Protein AF-R1D9F2-F1 (afdb_monomer)

Mean predicted aligned error: 11.92 Å

Foldseek 3Di:
DDDDPDPPPPPPPPPPPDVDPDCLLPLVSCLVVVCPCPPPCNCVPPNNVVSNVVNVVVSVVVVVVD

Solvent-accessible surface area (backbone atoms only — not comparable to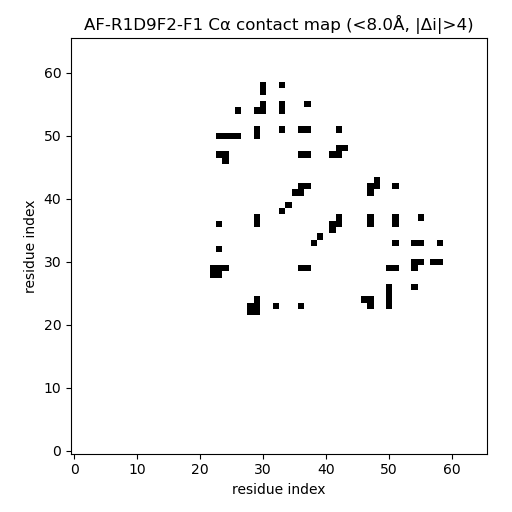 full-atom values): 4180 Å² total; per-residue (Å²): 133,89,83,81,84,73,82,75,78,75,74,77,78,77,77,76,81,66,89,65,77,66,58,46,61,40,62,71,51,22,49,76,40,33,70,73,36,33,36,98,60,26,33,72,42,86,82,24,44,63,45,34,65,63,34,46,61,57,51,51,55,59,56,78,75,106

pLDDT: mean 81.36, std 18.21, range [44.53, 97.19]

Structure (mmCIF, N/CA/C/O backbone):
data_AF-R1D9F2-F1
#
_entry.id   AF-R1D9F2-F1
#
loop_
_atom_site.group_PDB
_atom_site.id
_atom_site.type_symbol
_atom_site.label_atom_id
_atom_site.label_alt_id
_atom_site.label_comp_id
_atom_site.label_asym_id
_atom_site.label_entity_id
_atom_site.label_seq_id
_atom_site.pdbx_PDB_ins_code
_atom_site.Cartn_x
_atom_site.Cartn_y
_atom_site.Cartn_z
_atom_site.occupancy
_atom_site.B_iso_or_equiv
_atom_site.auth_seq_id
_atom_site.aut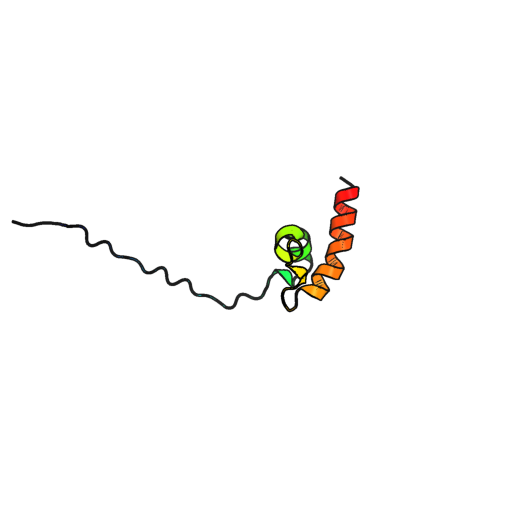h_comp_id
_atom_site.auth_asym_id
_atom_site.auth_atom_id
_atom_site.pdbx_PDB_model_num
ATOM 1 N N . MET A 1 1 ? 60.054 20.709 4.765 1.00 44.53 1 MET A N 1
ATOM 2 C CA . MET A 1 1 ? 59.650 19.961 5.977 1.00 44.53 1 MET A CA 1
ATOM 3 C C . MET A 1 1 ? 58.128 19.955 5.985 1.00 44.53 1 MET A C 1
ATOM 5 O O . MET A 1 1 ? 57.548 21.023 6.035 1.00 44.53 1 MET A O 1
ATOM 9 N N . ARG A 1 2 ? 57.490 18.853 5.562 1.00 54.81 2 ARG A N 1
ATOM 10 C CA . ARG A 1 2 ? 56.941 17.837 6.486 1.00 54.81 2 ARG A CA 1
ATOM 11 C C . ARG A 1 2 ? 55.963 18.533 7.452 1.00 54.81 2 ARG A C 1
ATOM 13 O O . ARG A 1 2 ? 56.424 19.266 8.306 1.00 54.81 2 ARG A O 1
ATOM 20 N N . LEU A 1 3 ? 54.646 18.385 7.357 1.00 53.59 3 LEU A N 1
ATOM 21 C CA . LEU A 1 3 ? 53.905 17.126 7.376 1.00 53.59 3 LEU A CA 1
ATOM 22 C C . LEU A 1 3 ? 52.390 17.426 7.296 1.00 53.59 3 LEU A C 1
ATOM 24 O O . LEU A 1 3 ? 51.950 18.459 7.786 1.00 53.59 3 LEU A O 1
ATOM 28 N N . LEU A 1 4 ? 51.626 16.443 6.805 1.00 56.94 4 LEU A N 1
ATOM 29 C CA . LEU A 1 4 ? 50.210 16.191 7.131 1.00 56.94 4 LEU A CA 1
ATOM 30 C C . LEU A 1 4 ? 49.141 17.039 6.415 1.00 56.94 4 LEU A C 1
ATOM 32 O O . LEU A 1 4 ? 48.214 17.552 7.035 1.00 56.94 4 LEU A O 1
ATOM 36 N N . SER A 1 5 ? 49.163 17.059 5.080 1.00 55.06 5 SER A N 1
ATOM 37 C CA . SER A 1 5 ? 47.922 17.235 4.312 1.00 55.06 5 SER A CA 1
ATOM 38 C C . SER A 1 5 ? 47.123 15.933 4.360 1.00 55.06 5 SER A C 1
ATOM 40 O O . SER A 1 5 ? 47.322 15.030 3.555 1.00 55.06 5 SER A O 1
ATOM 42 N N . VAL A 1 6 ? 46.307 15.843 5.409 1.00 58.19 6 VAL A N 1
ATOM 43 C CA . VAL A 1 6 ? 45.053 15.093 5.555 1.00 58.19 6 VAL A CA 1
ATOM 44 C C . VAL A 1 6 ? 44.764 14.133 4.394 1.00 58.19 6 VAL A C 1
ATOM 46 O O . VAL A 1 6 ? 44.097 14.479 3.419 1.00 58.19 6 VAL A O 1
ATOM 49 N N . LEU A 1 7 ? 45.246 12.895 4.530 1.00 55.19 7 LEU A N 1
ATOM 50 C CA . LEU A 1 7 ? 44.725 11.758 3.781 1.00 55.19 7 LEU A CA 1
ATOM 51 C C . LEU A 1 7 ? 43.284 11.531 4.266 1.00 55.19 7 LEU A C 1
ATOM 53 O O . LEU A 1 7 ? 43.039 10.823 5.240 1.00 55.19 7 LEU A O 1
ATOM 57 N N . LEU A 1 8 ? 42.333 12.204 3.618 1.00 60.94 8 LEU A N 1
ATOM 58 C CA . LEU A 1 8 ? 40.915 11.880 3.688 1.00 60.94 8 LEU A CA 1
ATOM 59 C C . LEU A 1 8 ? 40.755 10.464 3.127 1.00 60.94 8 LEU A C 1
ATOM 61 O O . LEU A 1 8 ? 40.664 10.266 1.917 1.00 60.94 8 LEU A O 1
ATOM 65 N N . LEU A 1 9 ? 40.773 9.470 4.019 1.00 57.31 9 LEU A N 1
ATOM 66 C CA . LEU A 1 9 ? 40.252 8.142 3.734 1.00 57.31 9 LEU A CA 1
ATOM 67 C C . LEU A 1 9 ? 38.766 8.310 3.418 1.00 57.31 9 LEU A C 1
ATOM 69 O O . LEU A 1 9 ? 37.914 8.310 4.3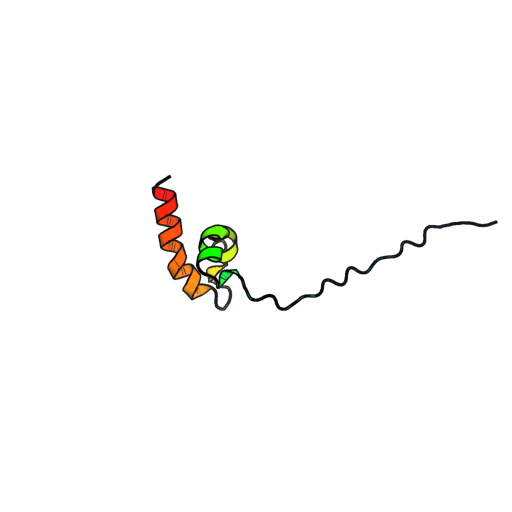06 1.00 57.31 9 LEU A O 1
ATOM 73 N N . SER A 1 10 ? 38.465 8.469 2.134 1.00 61.69 10 SER A N 1
ATOM 74 C CA . SER A 1 10 ? 37.134 8.279 1.588 1.00 61.69 10 SER A CA 1
ATOM 75 C C . SER A 1 10 ? 36.773 6.812 1.799 1.00 61.69 10 SER A C 1
ATOM 77 O O . SER A 1 10 ? 37.035 5.970 0.940 1.00 61.69 10 SER A O 1
ATOM 79 N N . LEU A 1 11 ? 36.217 6.491 2.973 1.00 62.00 11 LEU A N 1
ATOM 80 C CA . LEU A 1 11 ? 35.463 5.264 3.186 1.00 62.00 11 LEU A CA 1
ATOM 81 C C . LEU A 1 11 ? 34.318 5.300 2.174 1.00 62.00 11 LEU A C 1
ATOM 83 O O . LEU A 1 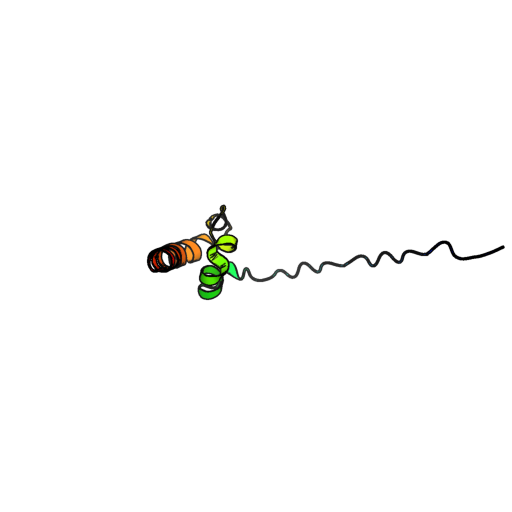11 ? 33.271 5.907 2.404 1.00 62.00 11 LEU A O 1
ATOM 87 N N . ALA A 1 12 ? 34.561 4.693 1.012 1.00 59.50 12 ALA A N 1
ATOM 88 C CA . ALA A 1 12 ? 33.533 4.366 0.053 1.00 59.50 12 ALA A CA 1
ATOM 89 C C . ALA A 1 12 ? 32.509 3.531 0.817 1.00 59.50 12 ALA A C 1
ATOM 91 O O . ALA A 1 12 ? 32.756 2.384 1.189 1.00 59.50 12 ALA A O 1
ATOM 92 N N . THR A 1 13 ? 31.391 4.173 1.143 1.00 65.31 13 THR A N 1
ATOM 93 C CA . THR A 1 13 ? 30.267 3.527 1.797 1.00 65.31 13 THR A CA 1
ATOM 94 C C . THR A 1 13 ? 29.710 2.568 0.761 1.00 65.31 13 THR A C 1
ATOM 96 O O . THR A 1 13 ? 28.992 2.971 -0.152 1.00 65.31 13 THR A O 1
ATOM 99 N N . LEU A 1 14 ? 30.124 1.305 0.850 1.00 56.66 14 LEU A N 1
ATOM 100 C CA . LEU A 1 14 ? 29.572 0.226 0.055 1.00 56.66 14 LEU A CA 1
ATOM 101 C C . LEU A 1 14 ? 28.137 0.024 0.545 1.00 56.66 14 LEU A C 1
ATOM 103 O O . LEU A 1 14 ? 27.883 -0.722 1.489 1.00 56.66 14 LEU A O 1
ATOM 107 N N . SER A 1 15 ? 27.197 0.763 -0.046 1.00 56.38 15 SER A N 1
ATOM 108 C CA . SER A 1 15 ? 25.775 0.506 0.136 1.00 56.38 15 SER A CA 1
ATOM 109 C C . SER A 1 15 ? 25.487 -0.816 -0.562 1.00 56.38 15 SER A C 1
ATOM 111 O O . SER A 1 15 ? 25.276 -0.877 -1.773 1.00 56.38 15 SER A O 1
ATOM 113 N N . ALA A 1 16 ? 25.592 -1.900 0.206 1.00 51.38 16 ALA A N 1
ATOM 114 C CA . ALA A 1 16 ? 25.112 -3.204 -0.190 1.00 51.38 16 ALA A CA 1
ATOM 115 C C . ALA A 1 16 ? 23.605 -3.066 -0.419 1.00 51.38 16 ALA A C 1
ATOM 117 O O . ALA A 1 16 ? 22.814 -3.078 0.524 1.00 51.38 16 ALA A O 1
ATOM 118 N N . GLY A 1 17 ? 23.221 -2.893 -1.683 1.00 50.44 17 GLY A N 1
ATOM 119 C CA . GLY A 1 17 ? 21.861 -3.094 -2.153 1.00 50.44 17 GLY A CA 1
ATOM 120 C C . GLY A 1 17 ? 21.512 -4.566 -1.986 1.00 50.44 17 GLY A C 1
ATOM 121 O O . GLY A 1 17 ? 21.515 -5.327 -2.948 1.00 50.44 17 GLY A O 1
ATOM 122 N N . ALA A 1 18 ? 21.266 -4.985 -0.746 1.00 47.59 18 ALA A N 1
ATOM 123 C CA . ALA A 1 18 ? 20.578 -6.225 -0.473 1.00 47.59 18 ALA A CA 1
ATOM 124 C C . ALA A 1 18 ? 19.206 -6.086 -1.129 1.00 47.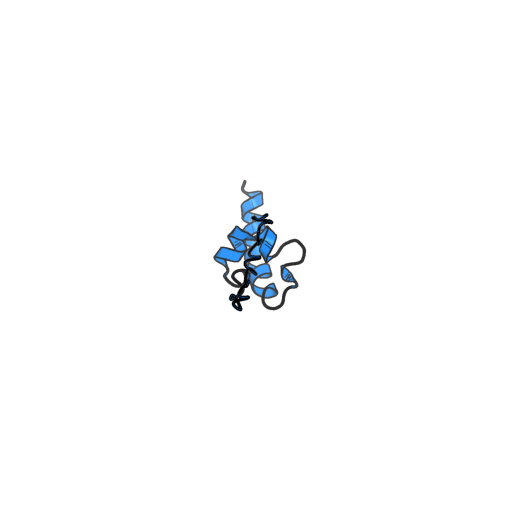59 18 ALA A C 1
ATOM 126 O O . ALA A 1 18 ? 18.473 -5.144 -0.816 1.00 47.59 18 ALA A O 1
ATOM 127 N N . GLY A 1 19 ? 18.894 -6.985 -2.066 1.00 55.09 19 GLY A N 1
ATOM 128 C CA . GLY A 1 19 ? 17.558 -7.156 -2.625 1.00 55.09 19 GLY A CA 1
ATOM 129 C C . GLY A 1 19 ? 16.591 -7.422 -1.481 1.00 55.09 19 GLY A C 1
ATOM 130 O O . GLY A 1 19 ? 16.383 -8.557 -1.067 1.00 55.09 19 GLY A O 1
ATOM 131 N N . THR A 1 20 ? 16.10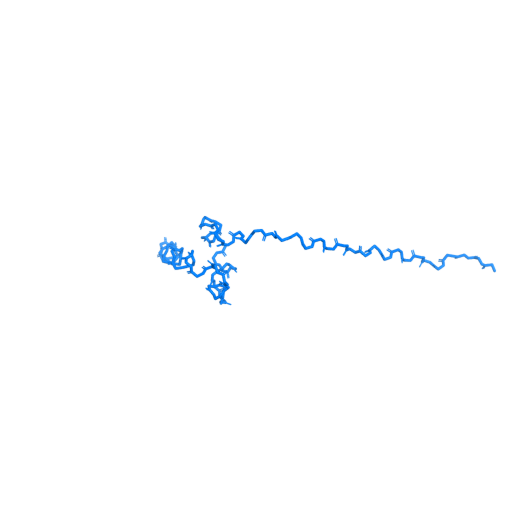2 -6.342 -0.887 1.00 59.41 20 THR A N 1
ATOM 132 C CA . THR A 1 20 ? 15.300 -6.378 0.322 1.00 59.41 20 THR A CA 1
ATOM 133 C C . THR A 1 20 ? 13.893 -6.654 -0.148 1.00 59.41 20 THR A C 1
ATOM 135 O O . THR A 1 20 ? 13.355 -5.889 -0.949 1.00 59.41 20 THR A O 1
ATOM 138 N N . ALA A 1 21 ? 13.331 -7.774 0.307 1.00 82.62 21 ALA A N 1
ATOM 139 C CA . ALA A 1 21 ? 11.936 -8.099 0.072 1.00 82.62 21 ALA A CA 1
ATOM 140 C C . ALA A 1 21 ? 11.079 -6.865 0.372 1.00 82.62 21 ALA A C 1
ATOM 142 O O . ALA A 1 21 ? 11.242 -6.215 1.410 1.00 82.62 21 ALA A O 1
ATOM 143 N N . ASP A 1 22 ? 10.216 -6.512 -0.573 1.00 91.06 22 ASP A N 1
ATOM 144 C CA . ASP A 1 22 ? 9.400 -5.318 -0.472 1.00 91.06 22 ASP A CA 1
ATOM 145 C C . ASP A 1 22 ? 8.401 -5.460 0.683 1.00 91.06 22 ASP A C 1
ATOM 147 O O . ASP A 1 22 ? 7.356 -6.092 0.550 1.00 91.06 22 ASP A O 1
ATOM 151 N N . GLN A 1 23 ? 8.720 -4.858 1.831 1.00 94.56 23 GLN A N 1
ATOM 152 C CA . GLN A 1 23 ? 7.894 -4.921 3.042 1.00 94.56 23 GLN A CA 1
ATOM 153 C C . GLN A 1 23 ? 6.492 -4.343 2.826 1.00 94.56 23 GLN A C 1
ATOM 155 O O . GLN A 1 23 ? 5.579 -4.643 3.589 1.00 94.56 23 GLN A O 1
ATOM 160 N N . CYS A 1 24 ? 6.284 -3.537 1.779 1.00 95.19 24 CYS A N 1
ATOM 161 C CA . CYS A 1 24 ? 4.956 -3.059 1.422 1.00 95.19 24 CYS A CA 1
ATOM 162 C C . CYS A 1 24 ? 4.032 -4.159 0.890 1.00 95.19 24 CYS A C 1
ATOM 164 O O . CYS A 1 24 ? 2.840 -3.895 0.766 1.00 95.19 24 CYS A O 1
ATOM 166 N N . LEU A 1 25 ? 4.542 -5.358 0.596 1.00 95.44 25 LEU A N 1
ATOM 167 C CA . LEU A 1 25 ? 3.729 -6.538 0.292 1.00 95.44 25 LEU A CA 1
ATOM 168 C C . LEU A 1 25 ? 3.111 -7.158 1.555 1.00 95.44 25 LEU A C 1
ATOM 170 O O . LEU A 1 25 ? 2.088 -7.833 1.463 1.00 95.44 25 LEU A O 1
ATOM 174 N N . GLU A 1 26 ? 3.658 -6.865 2.737 1.00 95.62 26 GLU A N 1
ATOM 175 C CA . GLU A 1 26 ? 3.108 -7.315 4.014 1.00 95.62 26 GLU A CA 1
ATOM 176 C C . GLU A 1 26 ? 1.935 -6.424 4.441 1.00 95.62 26 GLU A C 1
ATOM 178 O O . GLU A 1 26 ? 2.071 -5.213 4.639 1.00 95.62 26 GLU A O 1
ATOM 183 N N . HIS A 1 27 ? 0.764 -7.028 4.634 1.00 95.06 27 HIS A N 1
ATOM 184 C CA . HIS A 1 27 ? -0.497 -6.310 4.839 1.00 95.06 27 HIS A CA 1
ATOM 185 C C . HIS A 1 27 ? -0.471 -5.349 6.047 1.00 95.06 27 HIS A C 1
ATOM 187 O O . HIS A 1 27 ? -0.877 -4.187 5.943 1.00 95.06 27 HIS A O 1
ATOM 193 N N . ASP A 1 28 ? 0.040 -5.793 7.197 1.00 94.75 28 ASP A N 1
ATOM 194 C CA . ASP A 1 28 ? 0.105 -4.958 8.404 1.00 94.75 28 ASP A CA 1
ATOM 195 C C . ASP A 1 28 ? 1.113 -3.816 8.278 1.00 94.75 28 ASP A C 1
ATOM 197 O O . ASP A 1 28 ? 0.878 -2.711 8.785 1.00 94.75 28 ASP A O 1
ATOM 201 N N . TYR A 1 29 ? 2.218 -4.061 7.574 1.00 95.69 29 TYR A N 1
ATOM 202 C CA . TYR A 1 29 ? 3.214 -3.037 7.296 1.00 95.69 29 TYR A CA 1
ATOM 203 C C . TYR A 1 29 ? 2.651 -1.985 6.338 1.00 95.69 29 TYR A C 1
ATOM 205 O O . TYR A 1 29 ? 2.720 -0.791 6.632 1.00 95.69 29 TYR A O 1
ATOM 213 N N . ALA A 1 30 ? 2.010 -2.411 5.246 1.00 96.19 30 ALA A N 1
ATOM 214 C CA . ALA A 1 30 ? 1.366 -1.528 4.279 1.00 96.19 30 ALA A CA 1
ATOM 215 C C . ALA A 1 30 ? 0.249 -0.683 4.909 1.00 96.19 30 ALA A C 1
ATOM 217 O O . ALA A 1 30 ? 0.081 0.485 4.561 1.00 96.19 30 ALA A O 1
ATOM 218 N N . MET A 1 31 ? -0.498 -1.229 5.873 1.00 95.56 31 MET A N 1
ATOM 219 C CA . MET A 1 31 ? -1.543 -0.486 6.580 1.00 95.56 31 MET A CA 1
ATOM 220 C C . MET A 1 31 ? -0.966 0.618 7.479 1.00 95.56 31 MET A C 1
ATOM 222 O O . MET A 1 31 ? -1.492 1.733 7.499 1.00 95.56 31 MET A O 1
ATOM 226 N N . LYS A 1 32 ? 0.119 0.327 8.212 1.00 95.75 32 LYS A N 1
ATOM 227 C CA . LYS A 1 32 ? 0.809 1.302 9.079 1.00 95.75 32 LYS A CA 1
ATOM 228 C C . LYS A 1 32 ? 1.549 2.366 8.262 1.00 95.75 32 LYS A C 1
ATOM 230 O O . LYS A 1 32 ? 1.506 3.540 8.619 1.00 95.75 32 LYS A O 1
ATOM 235 N N . ASN A 1 33 ? 2.140 1.967 7.137 1.00 96.75 33 ASN A N 1
ATOM 236 C CA . ASN A 1 33 ? 2.963 2.808 6.263 1.00 96.75 33 ASN A CA 1
ATOM 237 C C . ASN A 1 33 ? 2.248 3.180 4.953 1.00 96.75 33 ASN A C 1
ATOM 239 O O . ASN A 1 3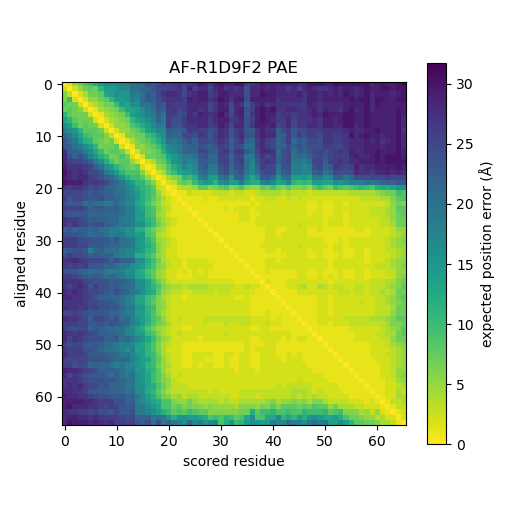3 ? 2.873 3.374 3.913 1.00 96.75 33 ASN A O 1
ATOM 243 N N . TYR A 1 34 ? 0.918 3.307 4.983 1.00 95.25 34 TYR A N 1
ATOM 244 C CA . TYR A 1 34 ? 0.093 3.485 3.781 1.00 95.25 34 TYR A CA 1
ATOM 245 C C . TYR A 1 34 ? 0.518 4.662 2.891 1.00 95.25 34 TYR A C 1
ATOM 247 O O . TYR A 1 34 ? 0.437 4.581 1.663 1.00 95.25 34 TYR A O 1
ATOM 255 N N . LYS A 1 35 ? 0.977 5.765 3.502 1.00 94.94 35 LYS A N 1
ATOM 256 C CA . LYS A 1 35 ? 1.442 6.956 2.772 1.00 94.94 35 LYS A CA 1
ATOM 257 C C . LYS A 1 35 ? 2.646 6.666 1.872 1.00 94.94 35 LYS A C 1
ATOM 259 O O . LYS A 1 35 ? 2.742 7.286 0.816 1.00 94.94 35 LYS A O 1
ATOM 264 N N . ASP A 1 36 ? 3.505 5.743 2.282 1.00 93.94 36 ASP A N 1
ATOM 265 C CA . ASP A 1 36 ? 4.761 5.432 1.599 1.00 93.94 36 ASP A CA 1
ATOM 266 C C . ASP A 1 36 ? 4.626 4.169 0.738 1.00 93.94 36 ASP A C 1
ATOM 268 O O . ASP A 1 36 ? 5.204 4.085 -0.344 1.00 93.94 36 ASP A O 1
ATOM 272 N N . CYS A 1 37 ? 3.791 3.216 1.164 1.00 96.00 37 CYS A N 1
ATOM 273 C CA . CYS A 1 37 ? 3.552 1.981 0.421 1.00 96.00 37 CYS A CA 1
ATOM 274 C C . CYS A 1 37 ? 2.556 2.135 -0.734 1.00 96.00 37 CYS A C 1
ATOM 276 O O . CYS A 1 37 ? 2.791 1.587 -1.809 1.00 96.00 37 CYS A O 1
ATOM 278 N N . CYS A 1 38 ? 1.456 2.872 -0.537 1.00 96.12 38 CYS A N 1
ATOM 279 C CA . CYS A 1 38 ? 0.309 2.849 -1.452 1.00 96.12 38 CYS A CA 1
ATOM 280 C C . CYS A 1 38 ? -0.091 4.221 -2.000 1.00 96.12 38 CYS A C 1
ATOM 282 O O . CYS A 1 38 ? -0.524 4.323 -3.153 1.00 96.12 38 CYS A O 1
ATOM 284 N N . ALA A 1 39 ? 0.049 5.287 -1.206 1.00 94.81 39 ALA A N 1
ATOM 285 C CA . ALA A 1 39 ? -0.228 6.642 -1.673 1.00 94.81 39 ALA A CA 1
ATOM 286 C C . ALA A 1 39 ? 0.860 7.144 -2.642 1.00 94.81 39 ALA A C 1
ATOM 288 O O . ALA A 1 39 ? 1.845 6.460 -2.908 1.00 94.81 39 ALA A O 1
ATOM 289 N N . LYS A 1 40 ? 0.662 8.337 -3.222 1.00 93.75 40 LYS A N 1
ATOM 290 C CA . LYS A 1 40 ? 1.621 8.990 -4.141 1.00 93.75 40 LYS A CA 1
ATOM 291 C C . LYS A 1 40 ? 2.086 8.111 -5.322 1.00 93.75 40 LYS A C 1
ATOM 293 O O . LYS A 1 40 ? 3.173 8.303 -5.846 1.00 93.75 40 LYS A O 1
ATOM 298 N N . GLY A 1 41 ? 1.256 7.160 -5.755 1.00 93.81 41 GLY A N 1
ATOM 299 C CA . GLY A 1 41 ? 1.584 6.237 -6.845 1.00 93.81 41 GLY A CA 1
ATOM 300 C C . GLY A 1 41 ? 2.230 4.920 -6.409 1.00 93.81 41 GLY A C 1
ATOM 301 O O . GLY A 1 41 ? 2.481 4.090 -7.274 1.00 93.81 41 GLY A O 1
ATOM 302 N N . GLY A 1 42 ? 2.421 4.677 -5.106 1.00 94.88 42 GLY A N 1
ATOM 303 C CA . GLY A 1 42 ? 2.969 3.419 -4.586 1.00 94.88 42 GLY A CA 1
ATOM 304 C C . GLY A 1 42 ? 2.183 2.174 -5.019 1.00 94.88 42 GLY A C 1
ATOM 305 O O . GLY A 1 42 ? 2.778 1.144 -5.311 1.00 94.88 42 GLY A O 1
ATOM 306 N N . TYR A 1 43 ? 0.863 2.289 -5.204 1.00 95.62 43 TYR A N 1
ATOM 307 C CA . TYR A 1 43 ? 0.025 1.207 -5.743 1.00 95.62 43 TYR A CA 1
ATOM 308 C C . TYR A 1 43 ? 0.378 0.766 -7.178 1.00 95.62 43 TYR A C 1
ATOM 310 O O . TYR A 1 43 ? -0.086 -0.285 -7.615 1.00 95.62 43 TYR A O 1
ATOM 318 N N . LYS A 1 44 ? 1.128 1.584 -7.931 1.00 96.31 44 LYS A N 1
ATOM 319 C CA . LYS A 1 44 ? 1.569 1.279 -9.301 1.00 96.31 44 LYS A CA 1
ATOM 320 C C . LYS A 1 44 ? 2.884 0.504 -9.336 1.00 96.31 44 LYS A C 1
ATOM 322 O O . LYS A 1 44 ? 3.279 0.059 -10.407 1.00 96.31 44 LYS A O 1
ATOM 327 N N . VAL A 1 45 ? 3.570 0.379 -8.200 1.00 94.75 45 VAL A N 1
ATOM 328 C CA . VAL A 1 45 ? 4.756 -0.470 -8.088 1.00 94.75 45 VAL A CA 1
ATOM 329 C C . VAL A 1 45 ? 4.318 -1.922 -8.266 1.00 94.75 45 VAL A C 1
ATOM 331 O O . VAL A 1 45 ? 3.289 -2.338 -7.725 1.00 94.75 45 VAL A O 1
ATOM 334 N N . GLU A 1 46 ? 5.084 -2.678 -9.05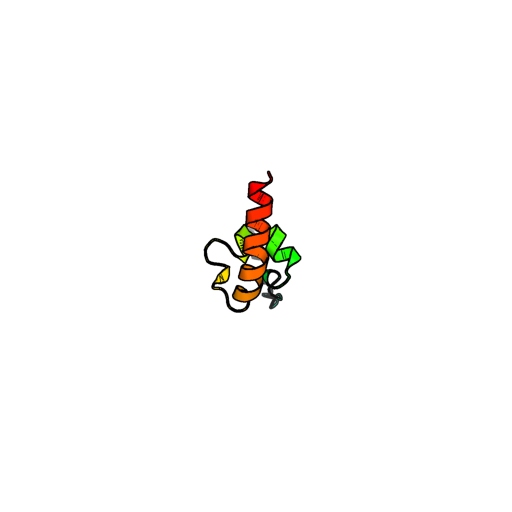0 1.00 93.31 46 GLU A N 1
ATOM 335 C CA . GLU A 1 46 ? 4.803 -4.084 -9.328 1.00 93.31 46 GLU A CA 1
ATOM 336 C C . GLU A 1 46 ? 4.643 -4.881 -8.020 1.00 93.31 46 GLU A C 1
ATOM 338 O O . GLU A 1 46 ? 5.356 -4.656 -7.045 1.00 93.31 46 GLU A O 1
ATOM 343 N N . GLY A 1 47 ? 3.634 -5.751 -7.958 1.00 92.88 47 GLY A N 1
ATOM 344 C CA . GLY A 1 47 ? 3.291 -6.526 -6.758 1.00 92.88 47 GLY A CA 1
ATOM 345 C C . GLY A 1 47 ? 2.470 -5.775 -5.697 1.00 92.88 47 GLY A C 1
ATOM 346 O O . GLY A 1 47 ? 1.621 -6.386 -5.047 1.00 92.88 47 GLY A O 1
ATOM 347 N N . ARG A 1 48 ? 2.608 -4.447 -5.558 1.00 95.25 48 ARG A N 1
ATOM 348 C CA . ARG A 1 48 ? 1.909 -3.678 -4.502 1.00 95.25 48 ARG A CA 1
ATOM 349 C C . ARG A 1 48 ? 0.420 -3.443 -4.760 1.00 95.25 48 ARG A C 1
ATOM 351 O O . ARG A 1 48 ? -0.328 -3.114 -3.841 1.00 95.25 48 ARG A O 1
ATOM 358 N N . GLY A 1 49 ? -0.042 -3.599 -6.000 1.00 96.12 49 GLY A N 1
ATOM 359 C CA . GLY A 1 49 ? -1.423 -3.282 -6.379 1.00 96.12 49 GLY A CA 1
ATOM 360 C C . GLY A 1 49 ? -2.482 -4.040 -5.567 1.00 96.12 49 GLY A C 1
ATOM 361 O O . GLY A 1 49 ? -3.478 -3.441 -5.159 1.00 96.12 49 GLY A O 1
ATOM 362 N N . THR A 1 50 ? -2.265 -5.333 -5.306 1.00 96.81 50 THR A N 1
ATOM 363 C CA . THR A 1 50 ? -3.213 -6.184 -4.563 1.00 96.81 50 THR A CA 1
ATOM 364 C C . THR A 1 50 ? -3.328 -5.744 -3.108 1.00 96.81 50 THR A C 1
ATOM 366 O O . THR A 1 50 ? -4.410 -5.355 -2.671 1.00 96.81 50 THR A O 1
ATOM 369 N N . VAL A 1 51 ? -2.205 -5.684 -2.387 1.00 97.06 51 VAL A N 1
ATOM 370 C CA . VAL A 1 51 ? -2.183 -5.261 -0.979 1.00 97.06 51 VAL A CA 1
ATOM 371 C C . VAL A 1 51 ? -2.732 -3.843 -0.807 1.00 97.06 51 VAL A C 1
ATOM 373 O O . VAL A 1 51 ? -3.539 -3.602 0.087 1.00 97.06 51 VAL A O 1
ATOM 376 N N . CYS A 1 52 ? -2.412 -2.909 -1.711 1.00 97.06 52 CYS A N 1
ATOM 377 C CA . CYS A 1 52 ? -2.923 -1.540 -1.641 1.00 97.06 52 CYS A CA 1
ATOM 378 C C . CYS A 1 52 ? -4.443 -1.437 -1.835 1.00 97.06 52 CYS A C 1
ATOM 380 O O . CYS A 1 52 ? -5.074 -0.590 -1.194 1.00 97.06 52 CYS A O 1
ATOM 382 N N . LYS A 1 53 ? -5.047 -2.304 -2.662 1.00 97.19 53 LYS A N 1
ATOM 383 C CA . LYS A 1 53 ? -6.512 -2.400 -2.792 1.00 97.19 53 LYS A CA 1
ATOM 384 C C . LYS A 1 53 ? -7.167 -2.912 -1.510 1.00 97.19 53 LYS A C 1
ATOM 386 O O . LYS A 1 53 ? -8.253 -2.453 -1.170 1.00 97.19 53 LYS A O 1
ATOM 391 N N . GLU A 1 54 ? -6.511 -3.813 -0.786 1.00 96.75 54 GLU A N 1
ATOM 392 C CA . GLU A 1 54 ? -7.033 -4.381 0.461 1.00 96.75 54 GLU A CA 1
ATOM 393 C C . GLU A 1 54 ? -6.896 -3.429 1.657 1.00 96.75 54 GLU A C 1
ATOM 395 O O . GLU A 1 54 ? -7.836 -3.268 2.442 1.00 96.75 54 GLU A O 1
ATOM 400 N N . VAL A 1 55 ? -5.737 -2.777 1.812 1.00 96.56 55 VAL A N 1
ATOM 401 C CA . VAL A 1 55 ? -5.483 -1.899 2.967 1.00 96.56 55 VAL A CA 1
ATOM 402 C C . VAL A 1 55 ? -6.097 -0.509 2.803 1.00 96.56 55 VAL A C 1
ATOM 404 O O . VAL A 1 55 ? -6.443 0.118 3.805 1.00 96.56 55 VAL A O 1
ATOM 407 N N . GLY A 1 56 ? -6.282 -0.022 1.570 1.00 95.75 56 GLY A N 1
ATOM 408 C CA . GLY A 1 56 ? -6.806 1.320 1.285 1.00 95.75 56 GLY A CA 1
ATOM 409 C C . GLY A 1 56 ? -8.149 1.628 1.959 1.00 95.75 56 GLY A C 1
ATOM 410 O O . GLY A 1 56 ? -8.222 2.592 2.730 1.00 95.75 56 GLY A O 1
ATOM 411 N N . PRO A 1 57 ? -9.197 0.805 1.758 1.00 95.38 57 PRO A N 1
ATOM 412 C CA . PRO A 1 57 ? -10.486 0.987 2.423 1.00 95.38 57 PRO A CA 1
ATOM 413 C C . PRO A 1 57 ? -10.376 0.961 3.953 1.00 95.38 57 PRO A C 1
ATOM 415 O O . PRO A 1 57 ? -10.978 1.794 4.628 1.00 95.38 57 PRO A O 1
ATOM 418 N N . LYS A 1 58 ? -9.547 0.064 4.508 1.00 94.69 58 LYS A N 1
ATOM 419 C CA . LYS A 1 58 ? -9.336 -0.076 5.961 1.00 94.69 58 LYS A CA 1
ATOM 420 C C . LYS A 1 58 ? -8.685 1.174 6.560 1.00 94.69 58 LYS A C 1
ATOM 422 O O . LYS A 1 58 ? -9.093 1.642 7.620 1.00 94.69 58 LYS A O 1
ATOM 427 N N . VAL A 1 59 ? -7.681 1.734 5.881 1.00 93.88 59 VAL A N 1
ATOM 428 C CA . VAL A 1 59 ? -6.999 2.966 6.309 1.00 93.88 59 VAL A CA 1
ATOM 429 C C . VAL A 1 59 ? -7.929 4.172 6.208 1.00 93.88 59 VAL A C 1
ATOM 431 O O . VAL A 1 59 ? -7.907 5.018 7.102 1.00 93.88 59 VAL A O 1
ATOM 434 N N . LYS A 1 60 ? -8.760 4.255 5.160 1.00 89.75 60 LYS A N 1
ATOM 435 C CA . LYS A 1 60 ? -9.756 5.326 5.015 1.00 89.75 60 LYS A CA 1
ATOM 436 C C . LYS A 1 60 ? -10.799 5.269 6.135 1.00 89.75 60 LYS A C 1
ATOM 438 O O . LYS A 1 60 ? -10.964 6.261 6.835 1.00 89.75 60 LYS A O 1
ATOM 443 N N . ALA A 1 61 ? -11.393 4.100 6.379 1.00 92.06 61 ALA A N 1
ATOM 444 C CA . ALA A 1 61 ? -12.369 3.908 7.452 1.00 92.06 61 ALA A CA 1
ATOM 445 C C . ALA A 1 61 ? -11.796 4.276 8.835 1.00 92.06 61 ALA A C 1
ATOM 447 O O . ALA A 1 61 ? -12.435 4.974 9.613 1.00 92.06 61 ALA A O 1
ATOM 448 N N . LYS A 1 62 ? -10.542 3.895 9.129 1.00 86.44 62 LYS A N 1
ATOM 449 C CA . LYS A 1 62 ? -9.861 4.272 10.384 1.00 86.44 62 LYS A CA 1
ATOM 450 C C . LYS A 1 62 ? -9.620 5.778 10.543 1.00 86.44 62 LYS A C 1
ATOM 452 O O . LYS A 1 62 ? -9.440 6.230 11.669 1.00 86.44 62 LYS A O 1
ATOM 457 N N . ARG A 1 63 ? -9.538 6.540 9.447 1.00 80.44 63 ARG A N 1
ATOM 458 C CA . ARG A 1 63 ? -9.345 8.001 9.482 1.00 80.44 63 ARG A CA 1
ATOM 459 C C . ARG A 1 63 ? -10.648 8.754 9.704 1.00 80.44 63 ARG A C 1
ATOM 461 O O . ARG A 1 63 ? -10.605 9.786 10.345 1.00 80.44 63 ARG A O 1
ATOM 468 N N . GLU A 1 64 ? -11.761 8.244 9.188 1.00 76.88 64 GLU A N 1
ATOM 469 C CA . GLU A 1 64 ? -13.093 8.842 9.377 1.00 76.88 64 GLU A CA 1
ATOM 470 C C . GLU A 1 64 ? -13.637 8.626 10.800 1.00 76.88 64 GLU A C 1
ATOM 472 O O . GLU A 1 64 ? -14.536 9.336 11.232 1.00 76.88 64 GLU A O 1
ATOM 477 N N . LEU A 1 65 ? -13.068 7.669 11.541 1.00 64.50 65 LEU A N 1
ATOM 478 C CA . LEU A 1 65 ? -13.376 7.391 12.949 1.00 64.50 65 LEU A CA 1
ATOM 479 C C . LEU A 1 65 ? -12.495 8.165 13.953 1.00 64.50 65 LEU A C 1
ATOM 481 O O . LEU A 1 65 ? -12.592 7.909 15.153 1.00 64.50 65 LE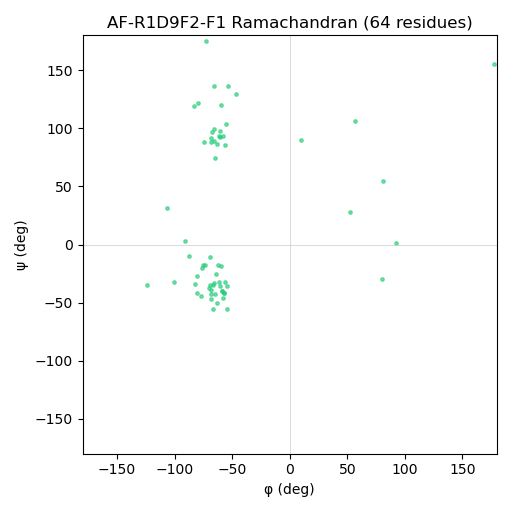U A O 1
ATOM 485 N N . ARG A 1 66 ? -11.593 9.036 13.488 1.00 54.81 66 ARG A N 1
ATOM 486 C CA . ARG A 1 66 ? -10.707 9.862 14.327 1.00 54.81 66 ARG A CA 1
ATOM 487 C C . ARG A 1 66 ? -11.114 11.322 14.266 1.00 54.81 66 ARG A C 1
ATOM 489 O O . ARG A 1 66 ? -10.967 11.974 15.319 1.00 54.81 66 ARG A O 1
#

Secondary structure (DSSP, 8-state):
----------------------GGGSHHHHHHTHHHHTTTTGGGSTTHHHHHHHHHHHHHHHHHT-

Radius of gyration: 21.38 Å; Cα contacts (8 Å, |Δi|>4): 44; chains: 1; bounding box: 73×28×24 Å

Sequence (66 aa):
MRLLSVLLLSLATLSAGAGTADQCLEHDYAMKNYKDCCAKGGYKVEGRGTVCKEVGPKVKAKRELR

Organism: Emiliania huxleyi (NCBI:txid2903)

Nearest PDB structures (foldseek):
  6zr2-assembly1_o  TM=3.457E-01  e=8.082E+00  Mus musculus